Protein AF-A0AAW6BC82-F1 (afdb_monomer)

Solvent-accessible surface area (backbone atoms only — not comparable to full-atom values): 2850 Å² total; per-residue (Å²): 138,72,100,57,56,75,66,55,49,53,51,54,46,45,39,39,69,75,67,59,46,50,61,67,57,50,17,61,76,68,74,48,56,46,69,62,50,53,52,51,51,54,56,55,75,74,105

Nearest PDB structures (foldseek):
  8d8k-assembly1_6  TM=9.383E-01  e=1.311E-01  Saccharomyces cerevisiae
  7bca-assembly1_B  TM=8.131E-01  e=6.500E-01  Escherichia coli K-12
  5cm3-assembly1_B  TM=8.317E-01  e=1.315E+00  Escherichia coli
  6kon-assembly1_F  TM=8.263E-01  e=2.659E+00  Mycobacterium tuberculosis H37Rv
  1or7-assembly3_A  TM=8.011E-01  e=6.113E+00  Escherichia coli

Foldseek 3Di:
DDPDDPVRLVVLLCCCPVVVDDLVNVCVVSVHDSVRNVVSNVVVVVD

Mean predicted aligned error: 3.52 Å

pLDDT: mean 89.8, std 9.18, range [47.06, 95.5]

Organism: Lactobacillus amylovorus (NCBI:txid1604)

Structure (mmCIF, N/CA/C/O backbone):
data_AF-A0AAW6BC82-F1
#
_entry.id   AF-A0AAW6BC82-F1
#
loop_
_atom_site.group_PDB
_atom_site.id
_atom_site.type_symbol
_atom_site.label_atom_id
_atom_site.label_alt_id
_atom_site.label_comp_id
_atom_site.label_asym_id
_atom_site.label_entity_id
_atom_site.label_seq_id
_atom_site.pdbx_PDB_ins_code
_atom_site.Cartn_x
_atom_site.Cartn_y
_atom_site.Cartn_z
_atom_site.occupancy
_atom_site.B_iso_or_equiv
_atom_site.auth_seq_id
_atom_site.auth_comp_id
_atom_site.auth_asym_id
_atom_site.auth_atom_id
_atom_site.pdbx_PDB_model_num
ATOM 1 N N . MET A 1 1 ? 14.670 -0.179 -5.851 1.00 47.06 1 MET A N 1
ATOM 2 C CA . MET A 1 1 ? 14.106 -1.549 -5.918 1.00 47.06 1 MET A CA 1
ATOM 3 C C . MET A 1 1 ? 14.126 -2.173 -4.527 1.00 47.06 1 MET A C 1
ATOM 5 O O . MET A 1 1 ? 15.088 -1.949 -3.818 1.00 47.06 1 MET A O 1
ATOM 9 N N . SER A 1 2 ? 13.151 -2.976 -4.107 1.00 56.19 2 SER A N 1
ATOM 10 C CA . SER A 1 2 ? 11.863 -2.526 -3.560 1.00 56.19 2 SER A CA 1
ATOM 11 C C . SER A 1 2 ? 11.874 -2.810 -2.049 1.00 56.19 2 SER A C 1
ATOM 13 O O . SER A 1 2 ? 12.346 -3.867 -1.649 1.00 56.19 2 SER A O 1
ATOM 15 N N . LYS A 1 3 ? 11.358 -1.888 -1.222 1.00 73.62 3 LYS A N 1
ATOM 16 C CA . LYS A 1 3 ? 11.128 -2.119 0.221 1.00 73.62 3 LYS A CA 1
ATOM 17 C C . LYS A 1 3 ? 10.061 -3.196 0.472 1.00 73.62 3 LYS A C 1
ATOM 19 O O . LYS A 1 3 ? 9.971 -3.694 1.586 1.00 73.62 3 LYS A O 1
ATOM 24 N N . PHE A 1 4 ? 9.263 -3.518 -0.552 1.00 86.75 4 PHE A N 1
ATOM 25 C CA . PHE A 1 4 ? 8.157 -4.459 -0.475 1.00 86.75 4 PHE A CA 1
ATOM 26 C C . PHE A 1 4 ? 8.4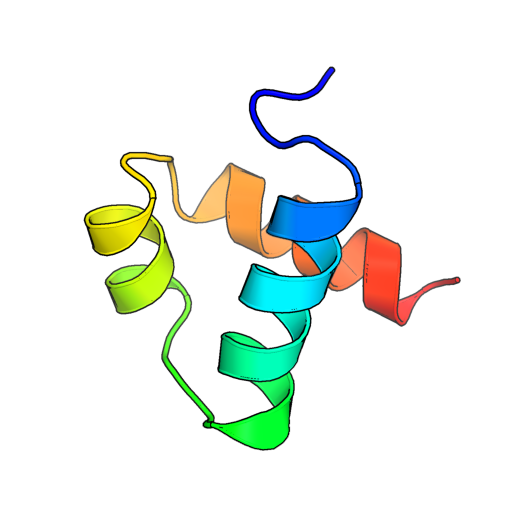53 -5.720 -1.280 1.00 86.75 4 PHE A C 1
ATOM 28 O O . PHE A 1 4 ? 8.809 -5.655 -2.463 1.00 86.75 4 PHE A O 1
ATOM 35 N N . ASN A 1 5 ? 8.280 -6.869 -0.638 1.00 90.50 5 ASN A N 1
ATOM 36 C CA . ASN A 1 5 ? 8.310 -8.162 -1.309 1.00 90.50 5 ASN A CA 1
ATOM 37 C C . ASN A 1 5 ? 7.036 -8.367 -2.161 1.00 90.50 5 ASN A C 1
ATOM 39 O O . ASN A 1 5 ? 6.113 -7.552 -2.132 1.00 90.50 5 ASN A O 1
ATOM 43 N N . LYS A 1 6 ? 6.989 -9.442 -2.958 1.00 89.00 6 LYS A N 1
ATOM 44 C CA . LYS A 1 6 ? 5.863 -9.712 -3.871 1.00 89.00 6 LYS A CA 1
ATOM 45 C C . LYS A 1 6 ? 4.516 -9.782 -3.138 1.00 89.00 6 LYS A C 1
ATOM 47 O O . LYS A 1 6 ? 3.545 -9.211 -3.620 1.00 89.00 6 L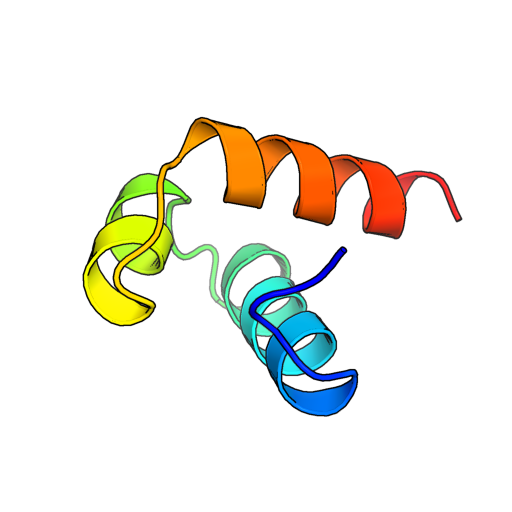YS A O 1
ATOM 52 N N . GLU A 1 7 ? 4.472 -10.430 -1.979 1.00 92.38 7 GLU A N 1
ATOM 53 C CA . GLU A 1 7 ? 3.245 -10.601 -1.191 1.00 92.38 7 GLU A CA 1
ATOM 54 C C . GLU A 1 7 ? 2.743 -9.272 -0.625 1.00 92.38 7 GLU A C 1
ATOM 56 O O . GLU A 1 7 ? 1.564 -8.959 -0.746 1.00 92.38 7 GLU A O 1
ATOM 61 N N . GLN A 1 8 ? 3.647 -8.441 -0.105 1.00 92.06 8 GLN A N 1
ATOM 62 C CA . GLN A 1 8 ? 3.323 -7.106 0.397 1.00 92.06 8 GLN A CA 1
ATOM 63 C C . GLN A 1 8 ? 2.753 -6.213 -0.701 1.00 92.06 8 GLN A C 1
ATOM 65 O O . GLN A 1 8 ? 1.823 -5.456 -0.450 1.00 92.06 8 GLN A O 1
ATOM 70 N N . LYS A 1 9 ? 3.276 -6.301 -1.929 1.00 91.88 9 LYS A N 1
ATOM 71 C CA . LYS A 1 9 ? 2.724 -5.541 -3.059 1.00 91.88 9 LYS A CA 1
ATOM 72 C C . LYS A 1 9 ? 1.289 -5.958 -3.371 1.00 91.88 9 LYS A C 1
ATO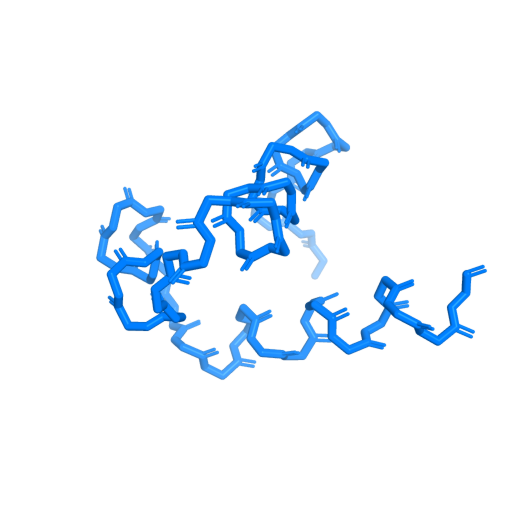M 74 O O . LYS A 1 9 ? 0.451 -5.085 -3.561 1.00 91.88 9 LYS A O 1
ATOM 79 N N . ILE A 1 10 ? 1.015 -7.265 -3.384 1.00 92.44 10 ILE A N 1
ATOM 80 C CA . ILE A 1 10 ? -0.332 -7.806 -3.615 1.00 92.44 10 ILE A CA 1
ATOM 81 C C . ILE A 1 10 ? -1.281 -7.378 -2.490 1.00 92.44 10 ILE A C 1
ATOM 83 O O . ILE A 1 10 ? -2.394 -6.943 -2.761 1.00 92.44 10 ILE A O 1
ATOM 87 N N . GLU A 1 11 ? -0.841 -7.458 -1.234 1.00 94.38 11 GLU A N 1
ATOM 88 C CA . GLU A 1 11 ? -1.644 -7.045 -0.080 1.00 94.38 11 GLU A CA 1
ATOM 89 C C . GLU A 1 11 ? -1.976 -5.546 -0.124 1.00 94.38 11 GLU A C 1
ATOM 91 O O . GLU A 1 11 ? -3.129 -5.159 0.050 1.00 94.38 11 GLU A O 1
ATOM 96 N N . ILE A 1 12 ? -0.977 -4.698 -0.389 1.00 94.19 12 ILE A N 1
ATOM 97 C CA . ILE A 1 12 ? -1.167 -3.250 -0.520 1.00 94.19 12 ILE A CA 1
ATOM 98 C C . ILE A 1 12 ? -2.143 -2.936 -1.656 1.00 94.19 12 ILE A C 1
ATOM 100 O O . ILE A 1 12 ? -3.003 -2.074 -1.488 1.00 94.19 12 ILE A O 1
ATOM 104 N N . TYR A 1 13 ? -2.008 -3.622 -2.794 1.00 94.06 13 TYR A N 1
ATOM 105 C CA . TYR A 1 13 ? -2.881 -3.427 -3.944 1.00 94.06 13 TYR A CA 1
ATOM 106 C C . TYR A 1 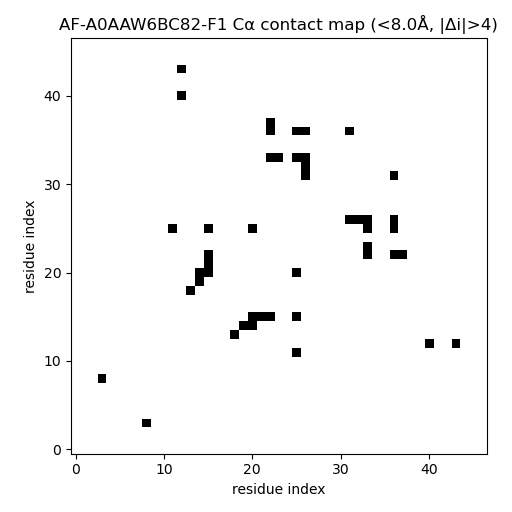13 ? -4.332 -3.789 -3.616 1.00 94.06 13 TYR A C 1
ATOM 108 O O . TYR A 1 13 ? -5.202 -2.947 -3.792 1.00 94.06 13 TYR A O 1
ATOM 116 N N . ARG A 1 14 ? -4.584 -4.956 -3.007 1.00 94.50 14 ARG A N 1
ATOM 117 C CA . ARG A 1 14 ? -5.929 -5.344 -2.537 1.00 94.50 14 ARG A CA 1
ATOM 118 C C . ARG A 1 14 ? -6.518 -4.337 -1.553 1.00 94.50 14 ARG A C 1
ATOM 120 O O . ARG A 1 14 ? -7.662 -3.928 -1.692 1.00 94.50 14 ARG A O 1
ATOM 127 N N . LYS A 1 15 ? -5.729 -3.861 -0.588 1.00 95.50 15 LYS A N 1
ATOM 128 C CA . LYS A 1 15 ? -6.192 -2.832 0.358 1.00 95.50 15 LYS A CA 1
ATOM 129 C C . LYS A 1 15 ? -6.570 -1.521 -0.333 1.00 95.50 15 LYS A C 1
ATOM 131 O O . LYS A 1 15 ? -7.486 -0.827 0.102 1.00 95.50 15 LYS A O 1
ATOM 136 N N . TRP A 1 16 ? -5.846 -1.150 -1.382 1.00 95.19 16 TRP A N 1
ATOM 137 C CA . TRP A 1 16 ? -6.136 0.054 -2.150 1.00 95.19 16 TRP A CA 1
ATOM 138 C C . TRP A 1 16 ? -7.347 -0.124 -3.079 1.00 95.19 16 TRP A C 1
ATOM 140 O O . TRP A 1 16 ? -8.229 0.733 -3.098 1.00 95.19 16 TRP A O 1
ATOM 150 N N . GLU A 1 17 ? -7.407 -1.228 -3.824 1.00 94.44 17 GLU A N 1
ATOM 151 C CA . GLU A 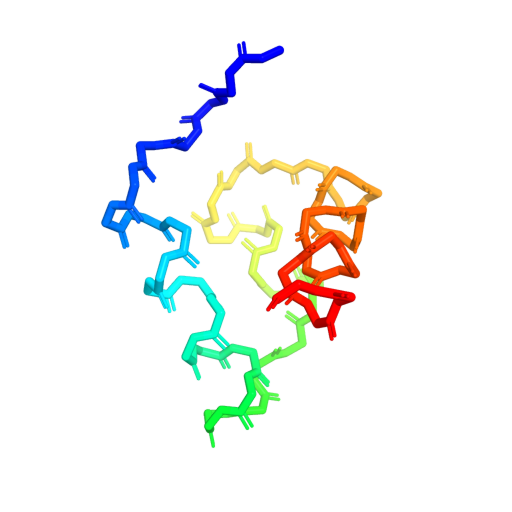1 17 ? -8.428 -1.478 -4.842 1.00 94.44 17 GLU A CA 1
ATOM 152 C C . GLU A 1 17 ? -9.733 -2.019 -4.244 1.00 94.44 17 GLU A C 1
ATOM 154 O O . GLU A 1 17 ? -10.795 -1.447 -4.502 1.00 94.44 17 GLU A O 1
ATOM 159 N N . ASP A 1 18 ? -9.664 -3.063 -3.417 1.00 94.44 18 ASP A N 1
ATOM 160 C CA . ASP A 1 18 ? -10.830 -3.757 -2.857 1.00 94.44 18 ASP A CA 1
ATOM 161 C C . ASP A 1 18 ? -11.367 -3.021 -1.626 1.00 94.44 18 ASP A C 1
ATOM 163 O O . ASP A 1 18 ? -12.555 -2.710 -1.533 1.00 94.44 18 ASP A O 1
ATOM 167 N N . GLU A 1 19 ? -10.482 -2.695 -0.679 1.00 93.25 19 GLU A N 1
ATOM 168 C CA . GLU A 1 19 ? -10.863 -2.064 0.594 1.00 93.25 19 GLU A CA 1
ATOM 169 C C . GLU A 1 19 ? -10.940 -0.527 0.502 1.00 93.25 19 GLU A C 1
ATOM 171 O O . GLU A 1 19 ? -11.302 0.138 1.475 1.00 93.25 19 GLU A O 1
ATOM 176 N N . LYS A 1 20 ? -10.607 0.052 -0.664 1.00 93.06 20 LYS A N 1
ATOM 177 C CA . LYS A 1 20 ? -10.605 1.504 -0.935 1.00 93.06 20 LYS A CA 1
ATOM 178 C C . LYS A 1 20 ? -9.815 2.325 0.092 1.00 93.06 20 LYS A C 1
ATOM 180 O O . LYS A 1 20 ? -10.105 3.504 0.317 1.00 93.06 20 LYS A O 1
ATOM 185 N N . ILE A 1 21 ? -8.790 1.732 0.708 1.00 94.88 21 ILE A N 1
ATOM 186 C CA . ILE A 1 21 ? -7.929 2.436 1.658 1.00 94.88 21 ILE A CA 1
ATOM 187 C C . ILE A 1 21 ? -7.118 3.488 0.902 1.00 94.88 21 ILE A C 1
ATOM 189 O O . ILE A 1 21 ? -6.471 3.216 -0.110 1.00 94.88 21 ILE A O 1
ATOM 193 N N . SER A 1 22 ? -7.114 4.714 1.424 1.00 95.00 22 SER A N 1
ATOM 194 C CA . SER A 1 22 ? -6.376 5.806 0.794 1.00 95.00 22 SER A CA 1
ATOM 195 C C . SER A 1 22 ? -4.864 5.553 0.798 1.00 95.00 22 SER A C 1
ATOM 197 O O . SER A 1 22 ? -4.291 5.037 1.762 1.00 95.00 22 SER A O 1
ATOM 199 N N . ILE A 1 23 ? -4.178 6.023 -0.248 1.00 93.00 23 ILE A N 1
ATOM 200 C CA . ILE A 1 23 ? -2.714 5.914 -0.367 1.00 93.00 23 ILE A CA 1
ATOM 201 C C . ILE A 1 23 ? -2.004 6.561 0.838 1.00 93.00 23 ILE A C 1
ATOM 203 O O . ILE A 1 23 ? -0.983 6.057 1.295 1.00 93.00 23 ILE A O 1
ATOM 207 N N . SER A 1 24 ? -2.566 7.633 1.409 1.00 94.25 24 SER A N 1
ATOM 208 C CA . SER A 1 24 ? -2.040 8.296 2.616 1.00 94.25 24 SER A CA 1
ATOM 209 C C . SER A 1 24 ? -2.141 7.426 3.878 1.00 94.25 24 SER A C 1
ATOM 211 O O . SER A 1 24 ? -1.246 7.429 4.725 1.00 94.25 24 SER A O 1
ATOM 213 N N . GLN A 1 25 ? -3.211 6.640 4.026 1.00 95.25 25 GLN A N 1
ATOM 214 C CA . GLN A 1 25 ? -3.309 5.662 5.113 1.00 95.25 25 GLN A CA 1
ATOM 215 C C . GLN A 1 25 ? -2.319 4.516 4.900 1.00 95.25 25 GLN A C 1
ATOM 217 O O . GLN A 1 25 ? -1.575 4.176 5.818 1.00 95.25 25 GLN A O 1
ATOM 222 N N . LEU A 1 26 ? -2.232 3.984 3.679 1.00 94.25 26 LEU A N 1
ATOM 223 C CA . LEU A 1 26 ? -1.260 2.945 3.334 1.00 94.25 26 LEU A CA 1
ATOM 224 C C . LEU A 1 26 ? 0.181 3.417 3.563 1.00 94.25 26 LEU A C 1
ATOM 226 O O . LEU A 1 26 ? 0.992 2.677 4.115 1.00 94.25 26 LEU A O 1
ATOM 230 N N . SER A 1 27 ? 0.506 4.666 3.232 1.00 93.12 27 SER A N 1
ATOM 231 C CA . SER A 1 27 ? 1.852 5.209 3.424 1.00 93.12 27 SER A CA 1
ATOM 232 C C . SER A 1 27 ? 2.252 5.255 4.897 1.00 93.12 27 SER A C 1
ATOM 234 O O . SER A 1 27 ? 3.399 4.956 5.234 1.00 93.12 27 SER A O 1
ATOM 236 N N . LYS A 1 28 ? 1.298 5.554 5.788 1.00 93.81 28 LYS A N 1
ATOM 237 C CA . LYS A 1 28 ? 1.500 5.505 7.242 1.00 93.81 28 LYS A CA 1
ATOM 238 C C . LYS A 1 28 ? 1.660 4.068 7.737 1.00 93.81 28 LYS A C 1
ATOM 240 O O . LYS A 1 28 ? 2.638 3.782 8.425 1.00 93.81 28 LYS A O 1
ATOM 245 N N . THR A 1 29 ? 0.757 3.168 7.346 1.00 93.06 29 THR A N 1
ATOM 246 C CA . THR A 1 29 ? 0.773 1.751 7.754 1.00 93.06 29 THR A CA 1
ATOM 247 C C . THR A 1 29 ? 2.072 1.061 7.350 1.00 93.06 29 THR A C 1
ATOM 249 O O . THR A 1 29 ? 2.726 0.419 8.168 1.00 93.06 29 THR A O 1
ATOM 252 N N . TYR A 1 30 ? 2.496 1.260 6.103 1.00 90.75 30 TYR A N 1
ATOM 253 C CA . TYR A 1 30 ?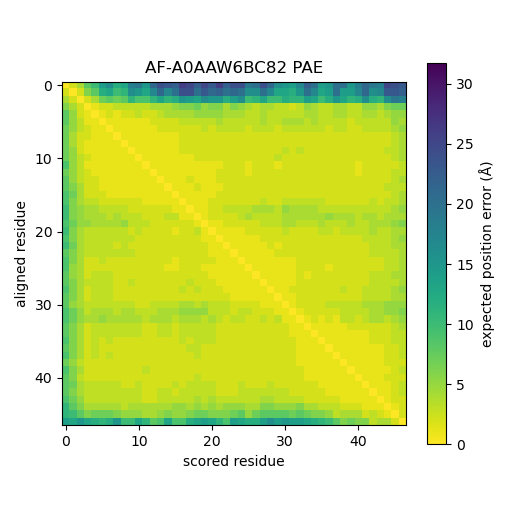 3.676 0.618 5.528 1.00 90.75 30 TYR A CA 1
ATOM 254 C C . TYR A 1 30 ? 4.957 1.464 5.660 1.00 90.75 30 TYR A C 1
ATOM 256 O O . TYR A 1 30 ? 5.984 1.124 5.069 1.00 90.75 30 TYR A O 1
ATOM 264 N N . LYS A 1 31 ? 4.919 2.560 6.438 1.00 91.06 31 LYS A N 1
ATOM 265 C CA . LYS A 1 31 ? 6.058 3.454 6.739 1.00 91.06 31 LYS A CA 1
ATOM 266 C C . LYS A 1 31 ? 6.876 3.819 5.492 1.00 91.06 31 LYS A C 1
ATOM 268 O O . LYS A 1 31 ? 8.105 3.676 5.444 1.00 91.06 31 LYS A O 1
ATOM 273 N N . THR A 1 32 ? 6.174 4.268 4.459 1.00 89.44 32 THR A N 1
ATOM 274 C CA . THR A 1 32 ? 6.751 4.640 3.166 1.0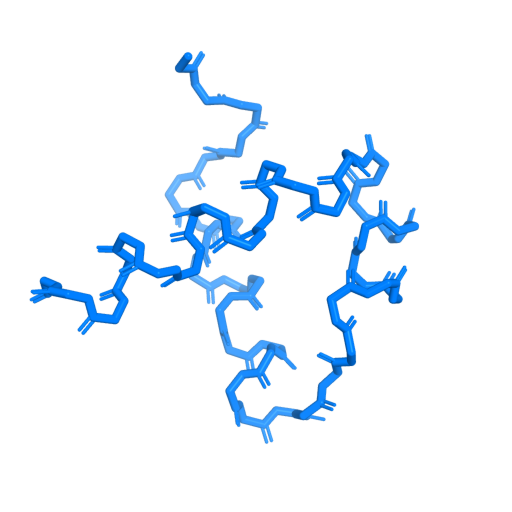0 89.44 32 THR A CA 1
ATOM 275 C C . THR A 1 32 ? 6.198 5.978 2.687 1.00 89.44 32 THR A C 1
ATOM 277 O O . THR A 1 32 ? 5.249 6.512 3.254 1.00 89.44 32 THR A O 1
ATOM 280 N N . ASN A 1 33 ? 6.807 6.544 1.648 1.00 91.62 33 ASN A N 1
ATOM 281 C CA . ASN A 1 33 ? 6.316 7.770 1.031 1.00 91.62 33 ASN A CA 1
ATOM 282 C C . ASN A 1 33 ? 5.127 7.458 0.105 1.00 91.62 33 ASN A C 1
ATOM 284 O O . ASN A 1 33 ? 5.168 6.486 -0.653 1.00 91.62 33 ASN A O 1
ATOM 288 N N . VAL A 1 34 ? 4.112 8.323 0.141 1.00 93.06 34 VAL A N 1
ATOM 289 C CA . VAL A 1 34 ? 2.959 8.352 -0.768 1.00 93.06 34 VAL A CA 1
ATOM 290 C C . VAL A 1 34 ? 3.397 8.249 -2.229 1.00 93.06 34 VAL A C 1
ATOM 292 O O . VAL A 1 34 ? 2.849 7.429 -2.951 1.00 93.06 34 VAL A O 1
ATOM 295 N N . ALA A 1 35 ? 4.424 8.996 -2.651 1.00 92.44 35 ALA A N 1
ATOM 296 C CA . ALA A 1 35 ? 4.887 8.985 -4.043 1.00 92.44 35 ALA A CA 1
ATOM 297 C C . ALA A 1 35 ? 5.397 7.604 -4.498 1.00 92.44 35 ALA A C 1
ATOM 299 O O . ALA A 1 35 ? 5.139 7.177 -5.619 1.00 92.44 35 ALA A O 1
ATOM 300 N N . ASN A 1 36 ? 6.082 6.872 -3.612 1.00 90.44 36 ASN A N 1
ATOM 301 C CA . ASN A 1 36 ? 6.564 5.525 -3.923 1.00 90.44 36 ASN A CA 1
ATOM 302 C C . ASN A 1 36 ? 5.415 4.514 -4.003 1.00 90.44 36 ASN A C 1
ATOM 304 O O . ASN A 1 36 ? 5.474 3.593 -4.812 1.00 90.44 36 ASN A O 1
ATOM 308 N N . LEU A 1 37 ? 4.398 4.668 -3.150 1.00 92.12 37 LEU A N 1
ATOM 309 C CA . LEU A 1 37 ? 3.191 3.844 -3.188 1.00 92.12 37 LEU A CA 1
ATOM 310 C C . LEU A 1 37 ? 2.368 4.115 -4.445 1.00 92.12 37 LEU A C 1
ATOM 312 O O . LEU A 1 37 ? 2.014 3.168 -5.129 1.00 92.12 37 LEU A O 1
ATOM 316 N N . ASP A 1 38 ? 2.116 5.383 -4.768 1.00 93.12 38 ASP A N 1
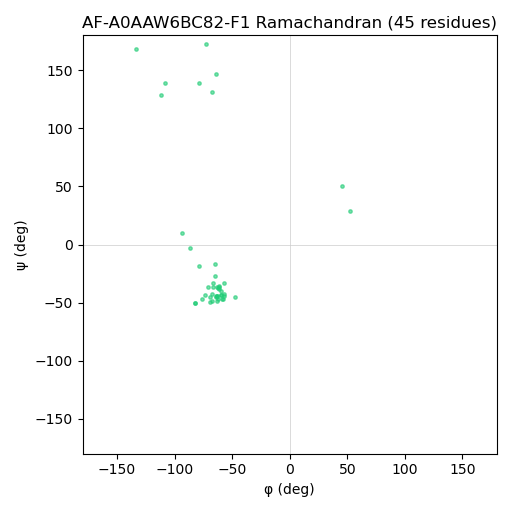ATOM 317 C CA . ASP A 1 38 ? 1.389 5.788 -5.975 1.00 93.12 38 ASP A CA 1
ATOM 318 C C . ASP A 1 38 ? 2.086 5.262 -7.236 1.00 93.12 38 ASP A C 1
ATOM 320 O O . ASP A 1 38 ? 1.456 4.613 -8.066 1.00 93.12 38 ASP A O 1
ATOM 324 N N . TYR A 1 39 ? 3.410 5.420 -7.334 1.00 92.31 39 TYR A N 1
ATOM 325 C CA . TYR A 1 39 ? 4.179 4.850 -8.440 1.00 92.31 39 TYR A CA 1
ATOM 326 C C . TYR A 1 39 ? 4.062 3.320 -8.513 1.00 92.31 39 TYR A C 1
AT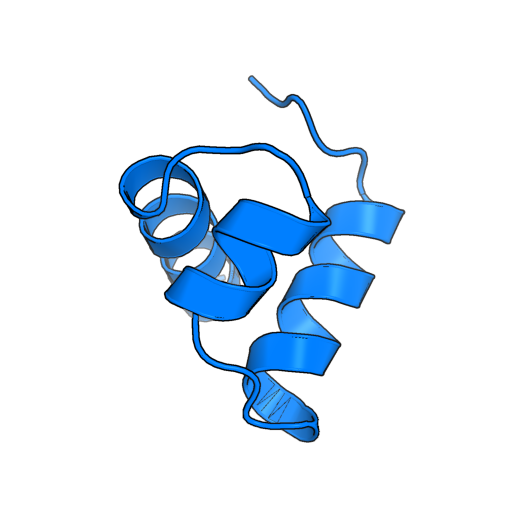OM 328 O O . TYR A 1 39 ? 3.873 2.765 -9.592 1.00 92.31 39 TYR A O 1
ATOM 336 N N . MET A 1 40 ? 4.146 2.628 -7.372 1.00 91.31 40 MET A N 1
ATOM 337 C CA . MET A 1 40 ? 4.006 1.171 -7.324 1.00 91.31 40 MET A CA 1
ATOM 338 C C . MET A 1 40 ? 2.615 0.709 -7.767 1.00 91.31 40 MET A C 1
ATOM 340 O O . MET A 1 40 ? 2.528 -0.247 -8.527 1.00 91.31 40 MET A O 1
ATOM 344 N N . LEU A 1 41 ? 1.555 1.368 -7.300 1.00 92.25 41 LEU A N 1
ATOM 345 C CA . LEU A 1 41 ? 0.177 1.027 -7.652 1.00 92.25 41 LEU A CA 1
ATOM 346 C C . LEU A 1 41 ? -0.071 1.239 -9.149 1.00 92.25 41 LEU A C 1
ATOM 348 O O . LEU A 1 41 ? -0.563 0.333 -9.807 1.00 92.25 41 LEU A O 1
ATOM 352 N N . ARG A 1 42 ? 0.387 2.363 -9.718 1.00 91.81 42 ARG A N 1
ATOM 353 C CA . ARG A 1 42 ? 0.290 2.619 -11.168 1.00 91.81 42 ARG A CA 1
ATOM 354 C C . ARG A 1 42 ? 1.042 1.597 -12.012 1.00 91.81 42 ARG A C 1
ATOM 356 O O . ARG A 1 42 ? 0.597 1.265 -13.102 1.00 91.81 42 ARG A O 1
ATOM 363 N N . LEU A 1 43 ? 2.194 1.122 -11.535 1.00 90.56 43 LEU A N 1
ATOM 364 C CA . LEU A 1 43 ? 2.927 0.057 -12.218 1.00 90.56 43 LEU A CA 1
ATOM 365 C C . LEU A 1 43 ? 2.172 -1.273 -12.198 1.00 90.56 43 LEU A C 1
ATOM 367 O O . LEU A 1 43 ? 2.324 -2.035 -13.141 1.00 90.56 43 LEU A O 1
ATOM 371 N N . ILE A 1 44 ? 1.413 -1.562 -11.138 1.00 88.25 44 ILE A N 1
ATOM 372 C CA . ILE A 1 44 ? 0.583 -2.770 -11.066 1.00 88.25 44 ILE A CA 1
ATOM 373 C C . ILE A 1 44 ? -0.640 -2.619 -11.979 1.00 88.25 44 ILE A C 1
ATOM 375 O O . ILE A 1 44 ? -0.919 -3.528 -12.733 1.00 88.25 44 ILE A O 1
ATOM 379 N N . ASP A 1 45 ? -1.311 -1.465 -11.996 1.00 86.00 45 ASP A N 1
ATOM 380 C CA . ASP A 1 45 ? -2.466 -1.242 -12.888 1.00 86.00 45 ASP A CA 1
ATOM 381 C C . ASP A 1 45 ? -2.107 -1.263 -14.384 1.00 86.00 45 ASP A C 1
ATOM 383 O O . ASP A 1 45 ? -2.954 -1.536 -15.231 1.00 86.00 45 ASP A O 1
ATOM 387 N N . MET A 1 46 ? -0.863 -0.925 -14.733 1.00 88.88 46 MET A N 1
ATOM 388 C CA . MET A 1 46 ? -0.411 -0.886 -16.126 1.00 88.88 46 MET A CA 1
ATOM 389 C C . MET A 1 46 ? -0.090 -2.281 -16.701 1.00 88.88 46 MET A C 1
ATOM 391 O O . MET A 1 46 ? -0.019 -2.403 -17.925 1.00 88.88 46 MET A O 1
ATOM 395 N N . TYR A 1 47 ? 0.120 -3.303 -15.858 1.00 73.75 47 TYR A N 1
ATOM 396 C CA . TYR A 1 47 ? 0.585 -4.647 -16.245 1.00 73.75 47 TYR A CA 1
ATOM 397 C C . TYR A 1 47 ? -0.285 -5.765 -15.669 1.00 73.75 47 TYR A C 1
ATOM 399 O O . TYR A 1 47 ? -0.675 -6.647 -16.466 1.00 73.75 47 TYR A O 1
#

Sequence (47 aa):
MSKFNKEQKIEIYRKWEDEKISISQLSKTYKTNVANLDYMLRLIDMY

Radius of gyration: 9.55 Å; Cα contacts (8 Å, |Δi|>4): 23; chains: 1; bounding box: 25×20×24 Å

Secondary structure (DSSP, 8-state):
--SS-HHHHHHHHHHHHTS---HHHHHHHTTS-HHHHHHHHHHHHT-